Protein AF-A0A8H6HXT3-F1 (afdb_monomer_lite)

Secondary structure (DSSP, 8-state):
-----SSSSGGGSS-HHHHS-HHHHHHHHHHSS-----TT-SSPSSTTHHHHHHHHHHHHHHHHHHHHHHHHHHHHHHHHH---GGGSPPPPTT-PPP--S-----TT--SSTT--HHHHHHHHHHHHHHHHHHHHHHHHHHHHHHHHHHHHHHTT-

pLDDT: mean 75.18, std 16.38, range [43.03, 98.12]

Organism: NCBI:txid980116

Structure (mmCIF, N/CA/C/O backbone):
data_AF-A0A8H6HXT3-F1
#
_entry.id   AF-A0A8H6HXT3-F1
#
loop_
_atom_site.group_PDB
_atom_site.id
_atom_site.type_symbol
_atom_site.label_atom_id
_atom_site.label_alt_id
_atom_site.label_comp_id
_atom_site.label_asym_id
_atom_site.label_entity_id
_atom_site.label_seq_id
_atom_site.pdbx_PDB_ins_code
_atom_site.Cartn_x
_atom_site.Cartn_y
_atom_site.Cartn_z
_atom_site.occupancy
_atom_site.B_iso_or_equiv
_atom_site.auth_seq_id
_atom_site.auth_comp_id
_atom_site.auth_asym_id
_atom_site.auth_atom_id
_atom_site.pdbx_PDB_model_num
ATOM 1 N N . MET A 1 1 ? -9.722 -26.595 68.276 1.00 43.03 1 MET A N 1
ATOM 2 C CA . MET A 1 1 ? -9.506 -25.139 68.420 1.00 43.03 1 MET A CA 1
ATOM 3 C C . MET A 1 1 ? -8.517 -24.766 67.331 1.00 43.03 1 MET A C 1
ATOM 5 O O . MET A 1 1 ? -7.491 -25.412 67.275 1.00 43.03 1 MET A O 1
ATOM 9 N N . GLU A 1 2 ? -8.779 -23.926 66.335 1.00 47.78 2 GLU A N 1
ATOM 10 C CA . GLU A 1 2 ? -9.407 -22.606 66.378 1.00 47.78 2 GLU A CA 1
ATOM 11 C C . GLU A 1 2 ? -9.613 -22.155 64.911 1.00 47.78 2 GLU A C 1
ATOM 13 O O . GLU A 1 2 ? -8.665 -21.792 64.224 1.00 47.78 2 GLU A O 1
ATOM 18 N N . LYS A 1 3 ? -10.829 -22.282 64.368 1.00 45.66 3 LYS A N 1
ATOM 19 C CA . LYS A 1 3 ? -11.205 -21.762 63.038 1.00 45.66 3 LYS A CA 1
ATOM 20 C C . LYS A 1 3 ? -12.674 -21.346 63.081 1.00 45.66 3 LYS A C 1
ATOM 22 O O . LYS A 1 3 ? -13.531 -22.120 62.674 1.00 45.66 3 LYS A O 1
ATOM 27 N N . ALA A 1 4 ? -12.971 -20.179 63.655 1.00 44.88 4 ALA A N 1
ATOM 28 C CA . ALA A 1 4 ? -14.336 -19.631 63.637 1.00 44.88 4 ALA A CA 1
ATOM 29 C C . ALA A 1 4 ? -14.469 -18.108 63.864 1.00 44.88 4 ALA A C 1
ATOM 31 O O . ALA A 1 4 ? -15.594 -17.626 63.886 1.00 44.88 4 ALA A O 1
ATOM 32 N N . ASN A 1 5 ? -13.389 -17.326 64.014 1.00 44.28 5 ASN A N 1
ATOM 33 C CA . ASN A 1 5 ? -13.522 -15.966 64.574 1.00 44.28 5 ASN A CA 1
ATOM 34 C C . ASN A 1 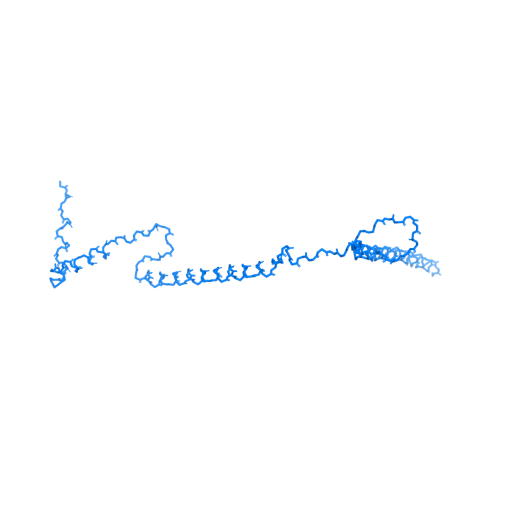5 ? -13.323 -14.781 63.609 1.00 44.28 5 ASN A C 1
ATOM 36 O O . ASN A 1 5 ? -13.421 -13.647 64.061 1.00 44.28 5 ASN A O 1
ATOM 40 N N . ASN A 1 6 ? -13.110 -14.981 62.302 1.00 46.50 6 ASN A N 1
ATOM 41 C CA . ASN A 1 6 ? -12.826 -13.847 61.397 1.00 46.50 6 ASN A CA 1
ATOM 42 C C . ASN A 1 6 ? -14.010 -13.312 60.577 1.00 46.50 6 ASN A C 1
ATOM 44 O O . ASN A 1 6 ? -13.853 -12.293 59.916 1.00 46.50 6 ASN A O 1
ATOM 48 N N . SER A 1 7 ? -15.200 -13.918 60.639 1.00 45.44 7 SER A N 1
ATOM 49 C CA . SER A 1 7 ? -16.360 -13.420 59.871 1.00 45.44 7 SER A CA 1
ATOM 50 C C . SER A 1 7 ? -17.166 -12.323 60.585 1.00 45.44 7 SER A C 1
ATOM 52 O O . SER A 1 7 ? -18.072 -11.757 59.985 1.00 45.44 7 SER A O 1
ATOM 54 N N . ALA A 1 8 ? -16.879 -12.030 61.857 1.00 45.06 8 ALA A N 1
ATOM 55 C CA . ALA A 1 8 ? -17.695 -11.125 62.674 1.00 45.06 8 ALA A CA 1
ATOM 56 C C . ALA A 1 8 ? -17.213 -9.659 62.685 1.00 45.06 8 ALA A C 1
ATOM 58 O O . ALA A 1 8 ? -17.891 -8.805 63.250 1.00 45.06 8 ALA A O 1
ATOM 59 N N . ASN A 1 9 ? -16.065 -9.352 62.068 1.00 43.75 9 ASN A N 1
ATOM 60 C CA . ASN A 1 9 ? -15.461 -8.013 62.122 1.00 43.75 9 ASN A CA 1
ATOM 61 C C . ASN A 1 9 ? -15.746 -7.114 60.905 1.00 43.75 9 ASN A C 1
ATOM 63 O O . ASN A 1 9 ? -15.472 -5.921 60.985 1.00 43.75 9 ASN A O 1
ATOM 67 N N . SER A 1 10 ? -16.323 -7.623 59.812 1.00 50.75 10 SER A N 1
ATOM 68 C CA . SER A 1 10 ? -16.656 -6.795 58.635 1.00 50.75 10 SER A CA 1
ATOM 69 C C . SER A 1 10 ? -17.939 -5.971 58.807 1.00 50.75 10 SER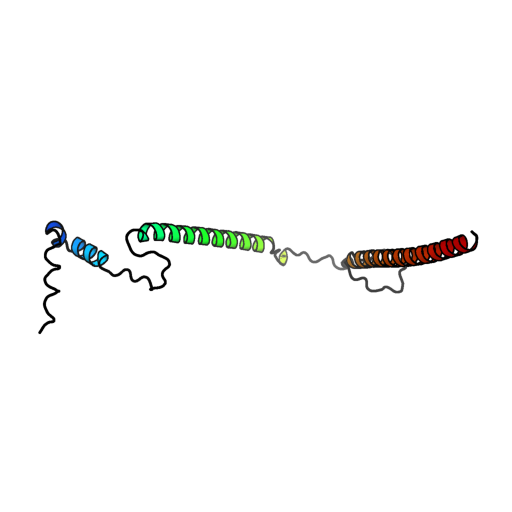 A C 1
ATOM 71 O O . SER A 1 10 ? -18.118 -4.959 58.141 1.00 50.75 10 SER A O 1
ATOM 73 N N . ALA A 1 11 ? -18.815 -6.346 59.743 1.00 50.97 11 ALA A N 1
ATOM 74 C CA . ALA A 1 11 ? -20.110 -5.690 59.938 1.00 50.97 11 ALA A CA 1
ATOM 75 C C . ALA A 1 11 ? -20.041 -4.334 60.674 1.00 50.97 11 ALA A C 1
ATOM 77 O O . ALA A 1 11 ? -21.056 -3.651 60.768 1.00 50.97 11 ALA A O 1
ATOM 78 N N . ASN A 1 12 ? -18.879 -3.940 61.210 1.00 52.38 12 ASN A N 1
ATOM 79 C CA . ASN A 1 12 ? -18.762 -2.788 62.116 1.00 52.38 12 ASN A CA 1
ATOM 80 C C . ASN A 1 12 ? -18.022 -1.571 61.530 1.00 52.38 12 ASN A C 1
ATOM 82 O O . ASN A 1 12 ? -17.840 -0.590 62.248 1.00 52.38 12 ASN A O 1
ATOM 86 N N . LEU A 1 13 ? -17.593 -1.608 60.261 1.00 52.72 13 LEU A N 1
ATOM 87 C CA . LEU A 1 13 ? -16.844 -0.502 59.634 1.00 52.72 13 LEU A CA 1
ATOM 88 C C . LEU A 1 13 ? -17.585 0.184 58.470 1.00 52.72 13 LEU A C 1
ATOM 90 O O . LEU A 1 13 ? -17.097 1.175 57.935 1.00 52.72 13 LEU A O 1
ATOM 94 N N . ALA A 1 14 ? -18.768 -0.306 58.091 1.00 58.78 14 ALA A N 1
ATOM 95 C CA . ALA A 1 14 ? -19.618 0.351 57.105 1.00 58.78 14 ALA A CA 1
ATOM 96 C C . ALA A 1 14 ? -20.517 1.385 57.803 1.00 58.78 14 ALA A C 1
ATOM 98 O O . ALA A 1 14 ? -21.287 1.043 58.700 1.00 58.78 14 ALA A O 1
ATOM 99 N N . ASP A 1 15 ? -20.412 2.651 57.399 1.00 63.75 15 ASP A N 1
ATOM 100 C CA . ASP A 1 15 ? -21.261 3.737 57.891 1.00 63.75 15 ASP A CA 1
ATOM 101 C C . ASP A 1 15 ? -22.754 3.350 57.733 1.00 63.75 15 ASP A C 1
ATOM 103 O O . ASP A 1 15 ? -23.171 2.958 56.633 1.00 63.75 15 ASP A O 1
ATOM 107 N N . PRO A 1 16 ? -23.586 3.407 58.794 1.00 66.44 16 PRO A N 1
ATOM 108 C CA . PRO A 1 16 ? -24.976 2.941 58.757 1.00 66.44 16 PRO A CA 1
ATOM 109 C C . PRO A 1 16 ? -25.840 3.635 57.694 1.00 66.44 16 PRO A C 1
ATOM 111 O O . PRO A 1 16 ? -26.834 3.065 57.239 1.00 66.44 16 PRO A O 1
ATOM 114 N N . VAL A 1 17 ? -25.456 4.833 57.241 1.00 58.25 17 VAL A N 1
ATOM 115 C CA . VAL A 1 17 ? -26.133 5.530 56.135 1.00 58.25 17 VAL A CA 1
ATOM 116 C C . VAL A 1 17 ? -25.988 4.759 54.815 1.00 58.25 17 VAL A C 1
ATOM 118 O O . VAL A 1 17 ? -26.901 4.772 53.991 1.00 58.25 17 VAL A O 1
ATOM 121 N N . TRP A 1 18 ? -24.883 4.035 54.619 1.00 56.22 18 TRP A N 1
ATOM 122 C CA . TRP A 1 18 ? -24.579 3.290 53.392 1.00 56.22 18 TRP A CA 1
ATOM 123 C C . TRP A 1 18 ? -24.960 1.804 53.469 1.00 56.22 18 TRP A C 1
ATOM 125 O O . TRP A 1 18 ? -25.150 1.174 52.434 1.00 56.22 18 TRP A O 1
ATOM 135 N N . ALA A 1 19 ? -25.186 1.254 54.666 1.00 59.88 19 ALA A N 1
ATOM 136 C CA . ALA A 1 19 ? -25.624 -0.136 54.851 1.00 59.88 19 ALA A CA 1
ATOM 137 C C . ALA A 1 19 ? -27.135 -0.366 54.614 1.00 59.88 19 ALA A C 1
ATOM 139 O O . ALA A 1 19 ? -27.581 -1.504 54.471 1.00 59.88 19 ALA A O 1
ATOM 140 N N . THR A 1 20 ? -27.949 0.695 54.586 1.00 68.88 20 THR A N 1
ATOM 141 C CA . THR A 1 20 ? -29.417 0.575 54.454 1.00 68.88 20 THR A CA 1
ATOM 142 C C . THR A 1 20 ? -29.900 0.501 53.010 1.00 68.88 20 THR A C 1
ATOM 144 O O . THR A 1 20 ? -30.980 -0.034 52.749 1.00 68.88 20 THR A O 1
ATOM 147 N N . SER A 1 21 ? -29.119 1.015 52.056 1.00 76.94 21 SER A N 1
ATOM 148 C CA . SER A 1 21 ? -29.494 0.939 50.651 1.00 76.94 21 SER A CA 1
ATOM 149 C C . SER A 1 21 ? -28.942 -0.326 50.020 1.00 76.94 21 SER A C 1
ATOM 151 O O . SER A 1 21 ? -27.733 -0.526 49.930 1.00 76.94 21 SER A O 1
ATOM 153 N N . ARG A 1 22 ? -29.844 -1.146 49.480 1.00 67.50 22 ARG A N 1
ATOM 154 C CA . ARG A 1 22 ? -29.498 -2.347 48.714 1.00 67.50 22 ARG A CA 1
ATOM 155 C C . ARG A 1 22 ? -28.570 -2.028 47.538 1.00 67.50 22 ARG A C 1
ATOM 157 O O . ARG A 1 22 ? -27.717 -2.840 47.211 1.00 67.50 22 ARG A O 1
ATOM 164 N N . THR A 1 23 ? -28.707 -0.839 46.944 1.00 73.38 23 THR A N 1
ATOM 165 C CA . THR A 1 23 ? -27.801 -0.368 45.888 1.00 73.38 23 THR A CA 1
ATOM 166 C C . THR A 1 23 ? -26.421 -0.001 46.423 1.00 73.38 23 THR A C 1
ATOM 168 O O . THR A 1 23 ? -25.440 -0.266 45.746 1.00 73.38 23 THR A O 1
ATOM 171 N N . ALA A 1 24 ? -26.320 0.566 47.626 1.00 67.75 24 ALA A N 1
ATOM 172 C CA . ALA A 1 24 ? -25.037 0.926 48.225 1.00 67.75 24 ALA A CA 1
ATOM 173 C C . ALA A 1 24 ? -24.264 -0.317 48.688 1.00 67.75 24 ALA A C 1
ATOM 175 O O . ALA A 1 24 ? -23.077 -0.418 48.403 1.00 67.75 24 ALA A O 1
ATOM 176 N N . VAL A 1 25 ? -24.952 -1.300 49.280 1.00 69.00 25 VAL A N 1
ATOM 177 C CA . VAL A 1 25 ? -24.373 -2.619 49.593 1.00 69.00 25 VAL A CA 1
ATOM 178 C C . VAL A 1 25 ? -23.927 -3.327 48.312 1.00 69.00 25 VAL A C 1
ATOM 180 O O . VAL A 1 25 ? -22.796 -3.774 48.227 1.00 69.00 25 VAL A O 1
ATOM 183 N N . GLN A 1 26 ? -24.758 -3.327 47.264 1.00 71.12 26 GLN A N 1
ATOM 184 C CA . GLN A 1 26 ? -24.397 -3.922 45.974 1.00 71.12 26 GLN A CA 1
ATOM 185 C C . GLN A 1 26 ? -23.181 -3.240 45.317 1.00 71.12 26 GLN A C 1
ATOM 187 O O . GLN A 1 26 ? -22.370 -3.915 44.691 1.00 71.12 26 GLN A O 1
ATOM 192 N N . ILE A 1 27 ? -23.043 -1.914 45.434 1.00 66.38 27 ILE A N 1
ATOM 193 C CA . ILE A 1 27 ? -21.880 -1.168 44.921 1.00 66.38 27 ILE A CA 1
ATOM 194 C C . ILE A 1 27 ? -20.631 -1.435 45.772 1.00 66.38 27 ILE A C 1
ATOM 196 O O . ILE A 1 27 ? -19.542 -1.554 45.215 1.00 66.38 27 ILE A O 1
ATOM 200 N N . TYR A 1 28 ? -20.778 -1.551 47.092 1.00 66.88 28 TYR A N 1
ATOM 201 C CA . TYR A 1 28 ? -19.688 -1.910 48.000 1.00 66.88 28 TYR A CA 1
ATOM 202 C C . TYR A 1 28 ? -19.163 -3.321 47.705 1.00 66.88 28 TYR A C 1
ATOM 204 O O . TYR A 1 28 ? -17.967 -3.490 47.477 1.00 66.88 28 TYR A O 1
ATOM 212 N N . ASP A 1 29 ? -20.068 -4.291 47.557 1.00 65.88 29 ASP A N 1
ATOM 213 C CA . ASP A 1 29 ? -19.749 -5.672 47.183 1.00 65.88 29 ASP A CA 1
ATOM 214 C C . ASP A 1 29 ? -19.048 -5.746 45.813 1.00 65.88 29 ASP A C 1
ATOM 216 O O . ASP A 1 29 ? -18.146 -6.555 45.620 1.00 65.88 29 ASP A O 1
ATOM 220 N N . LEU A 1 30 ? -19.410 -4.876 44.857 1.00 64.62 30 LEU A N 1
ATOM 221 C CA . LEU A 1 30 ? -18.725 -4.752 43.559 1.00 64.62 30 LEU A CA 1
ATOM 222 C C . LEU A 1 30 ? -17.301 -4.181 43.682 1.00 64.62 30 LEU A C 1
ATOM 224 O O . LEU A 1 30 ? -16.456 -4.476 42.837 1.00 64.62 30 LEU A O 1
ATOM 228 N N . GLY A 1 31 ? -17.035 -3.364 44.703 1.00 59.47 31 GLY A N 1
ATOM 229 C CA . GLY A 1 31 ? -15.702 -2.848 45.023 1.00 59.47 31 GLY A CA 1
ATOM 230 C C . GLY A 1 31 ? -14.780 -3.899 45.648 1.00 59.47 31 GLY A C 1
ATOM 231 O O . GLY A 1 31 ? -13.568 -3.819 45.455 1.00 59.47 31 GLY A O 1
ATOM 232 N N . GLU A 1 32 ? -15.352 -4.894 46.334 1.00 56.19 32 GLU A N 1
ATOM 233 C CA . GLU A 1 32 ? -14.645 -6.049 46.910 1.00 56.19 32 GLU A CA 1
ATOM 234 C C . GLU A 1 32 ? -14.434 -7.205 45.920 1.00 56.19 32 GLU A C 1
ATOM 236 O O . GLU A 1 32 ? -13.717 -8.158 46.231 1.00 56.19 32 GLU A O 1
ATOM 241 N N . VAL A 1 33 ? -15.014 -7.139 44.713 1.00 53.72 33 VAL A N 1
ATOM 242 C CA . VAL A 1 33 ? -14.708 -8.112 43.659 1.00 53.72 33 VAL A CA 1
ATOM 243 C C . VAL A 1 33 ? -13.232 -7.972 43.311 1.00 53.72 33 VAL A C 1
ATOM 245 O O . VAL A 1 33 ? -12.812 -6.957 42.747 1.00 53.72 33 VAL A O 1
ATOM 248 N N . GLU A 1 34 ? -12.449 -9.008 43.635 1.00 55.88 34 GLU A N 1
ATOM 249 C CA . GLU A 1 34 ? -11.090 -9.176 43.134 1.00 55.88 34 GLU A CA 1
ATOM 250 C C . GLU A 1 34 ? -11.124 -8.901 41.635 1.00 55.88 34 GLU A C 1
ATOM 252 O O . GLU A 1 34 ? -11.732 -9.633 40.852 1.00 55.88 34 GLU A O 1
ATOM 257 N N . LYS A 1 35 ? -10.517 -7.790 41.223 1.00 61.59 35 LYS A N 1
ATOM 258 C CA . LYS A 1 35 ? -10.349 -7.483 39.812 1.00 61.59 35 LYS A CA 1
ATOM 259 C C . LYS A 1 35 ? -9.289 -8.455 39.304 1.00 61.59 35 LYS A C 1
ATOM 261 O O . LYS A 1 35 ? -8.106 -8.118 39.317 1.00 61.59 35 LYS A O 1
ATOM 266 N N . THR A 1 36 ? -9.720 -9.672 38.966 1.00 51.47 36 THR A N 1
ATOM 267 C CA . THR A 1 36 ? -8.899 -10.811 38.545 1.00 51.47 36 THR A CA 1
ATOM 268 C C . THR A 1 36 ? -8.278 -10.530 37.185 1.00 51.47 36 THR A C 1
ATOM 270 O O . THR A 1 36 ? -8.665 -11.086 36.159 1.00 51.47 36 THR A O 1
ATOM 273 N N . ASP A 1 37 ? -7.325 -9.618 37.173 1.00 57.38 37 ASP A N 1
ATOM 274 C CA . ASP A 1 37 ? -6.356 -9.533 36.107 1.00 57.38 37 ASP A CA 1
ATOM 275 C C . ASP A 1 37 ? -5.450 -10.761 36.249 1.00 57.38 37 ASP A C 1
ATOM 277 O O . ASP A 1 37 ? -5.005 -11.085 37.354 1.00 57.38 37 ASP A O 1
ATOM 281 N N . GLU A 1 38 ? -5.212 -11.484 35.153 1.00 67.94 38 GLU A N 1
ATOM 282 C CA . GLU A 1 38 ? -4.270 -12.605 35.154 1.00 67.94 38 GLU A CA 1
ATOM 283 C C . GLU A 1 38 ? -2.917 -12.164 35.749 1.00 67.94 38 GLU A C 1
ATOM 285 O O . GLU A 1 38 ? -2.519 -11.009 35.575 1.00 67.94 38 GLU A O 1
ATOM 290 N N . PRO A 1 39 ? -2.152 -13.061 36.398 1.00 59.69 39 PRO A N 1
ATOM 291 C CA . PRO A 1 39 ? -0.875 -12.731 37.049 1.00 59.69 39 PRO A CA 1
ATOM 292 C C . PRO A 1 39 ? 0.235 -12.232 36.095 1.00 59.69 39 PRO A C 1
ATOM 294 O O . PRO A 1 39 ? 1.358 -12.000 36.534 1.00 59.69 39 PRO A O 1
ATOM 297 N N . GLY A 1 40 ? -0.063 -12.065 34.802 1.00 62.25 40 GLY A N 1
ATOM 298 C CA . GLY A 1 40 ? 0.783 -11.429 33.788 1.00 62.25 40 GLY A CA 1
ATOM 299 C C . GLY A 1 40 ? 0.159 -10.186 33.139 1.00 62.25 40 GLY A C 1
ATOM 300 O O . GLY A 1 40 ? 0.625 -9.760 32.084 1.00 62.25 40 GLY A O 1
ATOM 301 N N . SER A 1 41 ? -0.907 -9.628 33.721 1.00 66.81 41 SER A N 1
ATOM 302 C CA . SER A 1 41 ? -1.516 -8.384 33.254 1.00 66.81 41 SER A CA 1
ATOM 303 C C . SER A 1 41 ? -0.509 -7.243 33.316 1.00 66.81 41 SER A C 1
ATOM 305 O O . SER A 1 41 ? 0.218 -7.073 34.293 1.00 66.81 41 SER A O 1
ATOM 307 N N . LYS A 1 42 ? -0.472 -6.453 32.244 1.00 68.12 42 LYS A N 1
ATOM 308 C CA . LYS A 1 42 ? 0.439 -5.317 32.078 1.00 68.12 42 LYS A CA 1
ATOM 309 C C . LYS A 1 42 ? 0.080 -4.133 32.990 1.00 68.12 42 LYS A C 1
ATOM 311 O O . LYS A 1 42 ? 0.880 -3.211 33.137 1.00 68.12 42 LYS A O 1
ATOM 316 N N . LEU A 1 43 ? -1.104 -4.163 33.604 1.00 67.94 43 LEU A N 1
ATOM 317 C CA . LEU A 1 43 ? -1.604 -3.092 34.454 1.00 67.94 43 LEU A CA 1
ATOM 318 C C . LEU A 1 43 ? -1.098 -3.253 35.898 1.00 67.94 43 LEU A C 1
ATOM 320 O O . LEU A 1 43 ? -1.250 -4.329 36.481 1.00 67.94 43 LEU A O 1
ATOM 324 N N . PRO A 1 44 ? -0.529 -2.194 36.504 1.00 71.50 44 PRO A N 1
ATOM 325 C CA . PRO A 1 44 ? -0.143 -2.216 37.907 1.00 71.50 44 PRO A CA 1
ATOM 326 C C . PRO A 1 44 ? -1.377 -2.420 38.798 1.00 71.50 44 PRO A C 1
ATOM 328 O O . PRO A 1 44 ? -2.478 -1.961 38.486 1.00 71.50 44 PRO A O 1
ATOM 331 N N . GLN A 1 45 ? -1.201 -3.124 39.917 1.00 72.38 45 GLN A N 1
ATOM 332 C CA . GLN A 1 45 ? -2.247 -3.275 40.930 1.00 72.38 45 GLN A CA 1
ATOM 333 C C . GLN A 1 45 ? -2.237 -2.067 41.878 1.00 72.38 45 GLN A C 1
ATOM 335 O O . GLN A 1 45 ? -1.170 -1.611 42.278 1.00 72.38 45 GLN A O 1
ATOM 340 N N . GLY A 1 46 ? -3.418 -1.571 42.259 1.00 73.31 46 GLY A N 1
ATOM 341 C CA . GLY A 1 46 ? -3.577 -0.438 43.182 1.00 73.31 46 GLY A CA 1
ATOM 342 C C . GLY A 1 46 ? -4.182 0.810 42.534 1.00 73.31 46 GLY A C 1
ATOM 343 O O . GLY A 1 46 ? -4.908 0.714 41.541 1.00 73.31 46 GLY A O 1
ATOM 344 N N . ASP A 1 47 ? -3.888 1.975 43.115 1.00 73.25 47 ASP A N 1
ATOM 345 C CA . ASP A 1 47 ? -4.514 3.263 42.770 1.00 73.25 47 ASP A CA 1
ATOM 346 C C . ASP A 1 47 ? -4.062 3.833 41.414 1.00 73.25 47 ASP A C 1
ATOM 348 O O . ASP A 1 47 ? -4.765 4.647 40.824 1.00 73.25 47 ASP A O 1
ATOM 352 N N . GLU A 1 48 ? -2.939 3.356 40.870 1.00 75.69 48 GLU A N 1
ATOM 353 C CA . GLU A 1 48 ? -2.408 3.749 39.551 1.00 75.69 48 GLU A CA 1
ATOM 354 C C . GLU A 1 48 ? -3.074 2.985 38.386 1.00 75.69 48 GLU A C 1
ATOM 356 O O . GLU A 1 48 ? -2.972 3.364 37.216 1.00 75.69 48 GLU A O 1
ATOM 361 N N . ARG A 1 49 ? -3.809 1.906 38.689 1.00 76.81 49 ARG A N 1
ATOM 362 C CA . ARG A 1 49 ? -4.517 1.079 37.704 1.00 76.81 49 ARG A CA 1
ATOM 363 C C . ARG A 1 49 ? -5.515 1.845 36.824 1.00 76.81 49 ARG A C 1
ATOM 365 O O . ARG A 1 49 ? -5.502 1.610 35.615 1.00 76.81 49 ARG A O 1
ATOM 372 N N . PRO A 1 50 ? -6.432 2.678 37.363 1.00 81.88 50 PRO A N 1
ATOM 373 C CA . PRO A 1 50 ? -7.416 3.369 36.535 1.00 81.88 50 PRO A CA 1
ATOM 374 C C . PRO A 1 50 ? -6.763 4.324 35.533 1.00 81.88 50 PRO A C 1
ATOM 376 O O . PRO A 1 50 ? -7.213 4.384 34.391 1.00 81.88 50 PRO A O 1
ATOM 379 N N . GLU A 1 51 ? -5.689 5.017 35.917 1.00 83.19 51 GLU A N 1
ATOM 380 C CA . GLU A 1 51 ? -4.967 5.921 35.015 1.00 83.19 51 GLU A CA 1
ATOM 381 C C . GLU A 1 51 ? -4.283 5.139 33.890 1.00 83.19 51 GLU A C 1
ATOM 383 O O . GLU A 1 51 ? -4.460 5.450 32.709 1.00 83.19 51 GLU A O 1
ATOM 388 N N . GLN A 1 52 ? -3.584 4.055 34.240 1.00 83.19 52 GLN A N 1
ATOM 389 C CA . GLN A 1 52 ? -2.916 3.202 33.263 1.00 83.19 52 GLN A CA 1
ATOM 390 C C . GLN A 1 52 ? -3.910 2.509 32.319 1.00 83.19 52 GLN A C 1
ATOM 392 O O . GLN A 1 52 ? -3.659 2.420 31.119 1.00 83.19 52 GLN A O 1
ATOM 397 N N . PHE A 1 53 ? -5.063 2.068 32.828 1.00 85.44 53 PHE A N 1
ATOM 398 C CA . PHE A 1 53 ? -6.125 1.479 32.013 1.00 85.44 53 PHE A CA 1
ATOM 399 C C . PHE A 1 53 ? -6.644 2.466 30.965 1.00 85.44 53 PHE A C 1
ATOM 401 O O . PHE A 1 53 ? -6.788 2.105 29.800 1.00 85.44 53 PHE A O 1
ATOM 408 N N . VAL A 1 54 ? -6.891 3.721 31.353 1.00 89.12 54 VAL A N 1
ATOM 409 C CA . VAL A 1 54 ? -7.343 4.756 30.412 1.00 89.12 54 VAL A CA 1
ATOM 410 C C . VAL A 1 54 ? -6.290 5.004 29.332 1.00 89.12 54 VAL A C 1
ATOM 412 O O . VAL A 1 54 ? -6.645 5.109 28.157 1.00 89.12 54 VAL A O 1
ATOM 415 N N . MET A 1 55 ? -5.006 5.036 29.699 1.00 88.50 55 MET A N 1
ATOM 416 C CA . MET A 1 55 ? -3.921 5.179 28.724 1.00 88.50 55 MET A CA 1
ATOM 417 C C . MET A 1 55 ? -3.844 3.994 27.753 1.00 88.50 55 MET A C 1
ATOM 419 O O . MET A 1 55 ? -3.774 4.208 26.543 1.00 88.50 55 MET A O 1
ATOM 423 N N . GLU A 1 56 ? -3.894 2.754 28.248 1.00 88.25 56 GLU A N 1
ATOM 424 C CA . GLU A 1 56 ? -3.828 1.556 27.398 1.00 88.25 56 GLU A CA 1
ATOM 425 C C . GLU A 1 56 ? -5.039 1.429 26.470 1.00 88.25 56 GLU A C 1
ATOM 427 O O . GLU A 1 56 ? -4.892 1.098 25.292 1.00 88.25 56 GLU A O 1
ATOM 432 N N . VAL A 1 57 ? -6.237 1.730 26.973 1.00 91.75 57 VAL A N 1
ATOM 433 C CA . VAL A 1 57 ? -7.458 1.753 26.163 1.00 91.75 57 VAL A CA 1
ATOM 434 C C . VAL A 1 57 ? -7.370 2.836 25.090 1.00 91.75 57 VAL A C 1
ATOM 436 O O . VAL A 1 57 ? -7.713 2.574 23.937 1.00 91.75 57 VAL A O 1
ATOM 439 N N . GLY A 1 58 ? -6.866 4.024 25.435 1.00 94.38 58 GLY A N 1
ATOM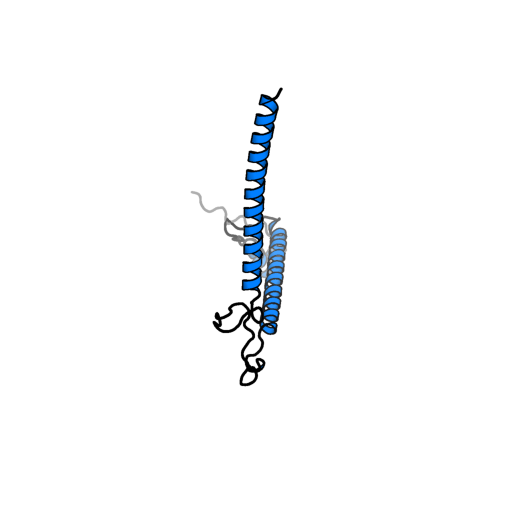 440 C CA . GLY A 1 58 ? -6.608 5.089 24.467 1.00 94.38 58 GLY A CA 1
ATOM 441 C C . GLY A 1 58 ? -5.671 4.624 23.352 1.00 94.38 58 GLY A C 1
ATOM 442 O O . GLY A 1 58 ? -6.020 4.703 22.176 1.00 94.38 58 GLY A O 1
ATOM 443 N N . GLU A 1 59 ? -4.524 4.043 23.711 1.00 94.38 59 GLU A N 1
ATOM 444 C CA . GLU A 1 59 ? -3.566 3.503 22.742 1.00 94.38 59 GLU A CA 1
ATOM 445 C C . GLU A 1 59 ? -4.188 2.409 21.854 1.00 94.38 59 GLU A C 1
ATOM 447 O O . GLU A 1 59 ? -3.954 2.371 20.643 1.00 94.38 59 GLU A O 1
ATOM 452 N N . TYR A 1 60 ? -5.001 1.522 22.431 1.00 95.31 60 TYR A N 1
ATOM 453 C CA . TYR A 1 60 ? -5.706 0.484 21.685 1.00 95.31 60 TYR A CA 1
ATOM 454 C C . TYR A 1 60 ? -6.645 1.072 20.622 1.00 95.31 60 TYR A C 1
ATOM 456 O O . TYR A 1 60 ? -6.619 0.625 19.471 1.00 95.31 60 TYR A O 1
ATOM 464 N N . PHE A 1 61 ? -7.441 2.087 20.972 1.00 97.38 61 PHE A N 1
ATOM 465 C CA . PHE A 1 61 ? -8.364 2.723 20.031 1.00 97.38 61 PHE A CA 1
ATOM 466 C C . PHE A 1 61 ? -7.643 3.510 18.931 1.00 97.38 61 PHE A C 1
ATOM 468 O O . PHE A 1 61 ? -8.038 3.404 17.771 1.00 97.38 61 PHE A O 1
ATOM 475 N N . GLU A 1 62 ? -6.548 4.205 19.244 1.00 97.00 62 GLU A N 1
ATOM 476 C CA . GLU A 1 62 ? -5.717 4.889 18.238 1.00 97.00 62 GLU A CA 1
ATOM 477 C C . GLU A 1 62 ? -5.097 3.897 17.235 1.00 97.00 62 GLU A C 1
ATOM 479 O O . GLU A 1 62 ? -5.102 4.109 16.014 1.00 97.00 62 GLU A O 1
ATOM 484 N N . ARG A 1 63 ? -4.613 2.747 17.727 1.00 97.12 63 ARG A N 1
ATOM 485 C CA . ARG A 1 63 ? -4.117 1.657 16.869 1.00 97.12 63 ARG A CA 1
ATOM 486 C C . ARG A 1 63 ? -5.228 1.093 15.986 1.00 97.12 63 ARG A C 1
ATOM 488 O O . ARG A 1 63 ? -4.999 0.854 14.798 1.00 97.12 63 ARG A O 1
ATOM 495 N N . LEU A 1 64 ? -6.424 0.887 16.539 1.00 97.56 64 LEU A N 1
ATOM 496 C CA . LEU A 1 64 ? -7.581 0.429 15.770 1.00 97.56 64 LEU A CA 1
ATOM 497 C C . LEU A 1 64 ? -7.979 1.424 14.676 1.00 97.56 64 LEU A C 1
ATOM 499 O O . LEU A 1 64 ? -8.211 0.994 13.544 1.00 97.56 64 LEU A O 1
ATOM 503 N N . ASP A 1 65 ? -8.029 2.724 14.973 1.00 97.50 65 ASP A N 1
ATOM 504 C CA . ASP A 1 65 ? -8.378 3.749 13.983 1.00 97.50 65 ASP A CA 1
ATOM 505 C C . ASP A 1 65 ? -7.341 3.812 12.851 1.00 97.50 65 ASP A C 1
ATOM 507 O O . ASP A 1 65 ? -7.693 3.832 11.666 1.00 97.50 65 ASP A O 1
ATOM 511 N N . THR A 1 66 ? -6.055 3.694 13.195 1.00 98.12 66 THR A N 1
ATOM 512 C CA . THR A 1 66 ? -4.958 3.607 12.221 1.00 98.12 66 THR A CA 1
ATOM 513 C C . THR A 1 66 ? -5.143 2.419 11.270 1.00 98.12 66 THR A C 1
ATOM 515 O O . THR A 1 66 ? -5.110 2.572 10.042 1.00 98.12 66 THR A O 1
ATOM 518 N N . ILE A 1 67 ? -5.379 1.223 11.820 1.00 97.75 67 ILE A N 1
ATOM 519 C CA . ILE A 1 67 ? -5.610 0.005 11.032 1.00 97.75 67 ILE A CA 1
ATOM 520 C C . ILE A 1 67 ? -6.843 0.180 10.145 1.00 97.75 67 ILE A C 1
ATOM 522 O O . ILE A 1 67 ? -6.781 -0.081 8.941 1.00 97.75 67 ILE A O 1
ATOM 526 N N . GLN A 1 68 ? -7.950 0.661 10.704 1.00 97.44 68 GLN A N 1
ATOM 527 C CA . GLN A 1 68 ? -9.195 0.846 9.971 1.00 97.44 68 GLN A CA 1
ATOM 528 C C . GLN A 1 68 ? -9.026 1.822 8.801 1.00 97.44 68 GLN A C 1
ATOM 530 O O . 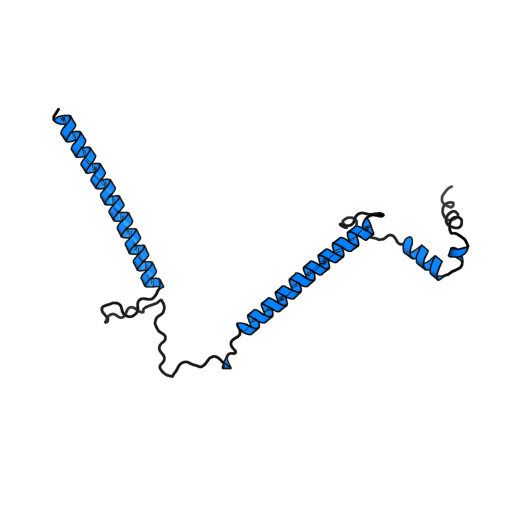GLN A 1 68 ? -9.462 1.535 7.679 1.00 97.44 68 GLN A O 1
ATOM 535 N N . THR A 1 69 ? -8.363 2.953 9.034 1.00 97.06 69 THR A N 1
ATOM 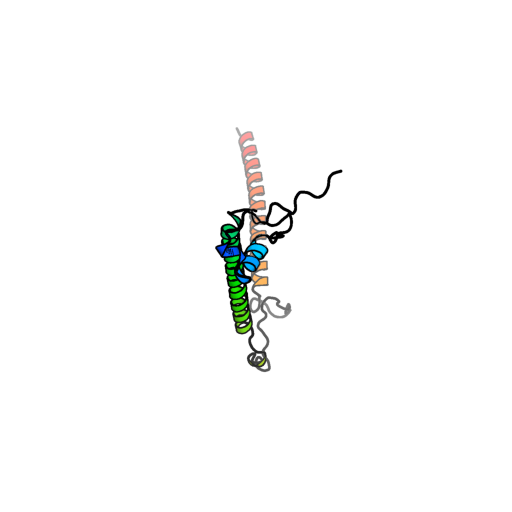536 C CA . THR A 1 69 ? -8.077 3.958 8.008 1.00 97.06 69 THR A CA 1
ATOM 537 C C . THR A 1 69 ? -7.191 3.381 6.903 1.00 97.06 69 THR A C 1
ATOM 539 O O . THR A 1 69 ? -7.491 3.568 5.717 1.00 97.06 69 THR A O 1
ATOM 542 N N . SER A 1 70 ? -6.171 2.589 7.255 1.00 97.56 70 SER A N 1
ATOM 543 C CA . SER A 1 70 ? -5.315 1.906 6.275 1.00 97.56 70 SER A CA 1
ATOM 544 C C . SER A 1 70 ? -6.096 0.926 5.392 1.00 97.56 70 SER A C 1
ATOM 546 O O . SER A 1 70 ? -5.941 0.949 4.171 1.00 97.56 70 SER A O 1
ATOM 548 N N . ILE A 1 71 ? -7.010 0.136 5.969 1.00 97.00 71 ILE A N 1
ATOM 549 C CA . ILE A 1 71 ? -7.822 -0.842 5.233 1.00 97.00 71 ILE A CA 1
ATOM 550 C C . ILE A 1 71 ? -8.753 -0.127 4.257 1.00 97.00 71 ILE A C 1
ATOM 552 O O . ILE A 1 71 ? -8.851 -0.521 3.093 1.00 97.00 71 ILE A O 1
ATOM 556 N N . ARG A 1 72 ? -9.420 0.950 4.693 1.00 95.56 72 ARG A N 1
ATOM 557 C CA . ARG A 1 72 ? -10.285 1.746 3.807 1.00 95.56 72 ARG A CA 1
ATOM 558 C C . ARG A 1 72 ? -9.484 2.363 2.659 1.00 95.56 72 ARG A C 1
ATOM 560 O O . ARG A 1 72 ? -9.936 2.327 1.513 1.00 95.56 72 ARG A O 1
ATOM 567 N N . SER A 1 73 ? -8.292 2.886 2.948 1.00 95.88 73 SER A N 1
ATOM 568 C CA . SER A 1 73 ? -7.392 3.451 1.938 1.00 95.88 73 SER A CA 1
ATOM 569 C C . SER A 1 73 ? -6.904 2.394 0.939 1.00 95.88 73 SER A C 1
ATOM 571 O O . SER A 1 73 ? -6.980 2.610 -0.274 1.00 95.88 73 SER A O 1
ATOM 573 N N . ALA A 1 74 ? -6.490 1.221 1.425 1.00 94.75 74 ALA A N 1
ATOM 574 C CA . ALA A 1 74 ? -6.065 0.091 0.603 1.00 94.75 74 ALA A CA 1
ATOM 575 C C . ALA A 1 74 ? -7.210 -0.433 -0.274 1.00 94.75 74 ALA A C 1
ATOM 577 O O . ALA A 1 74 ? -7.030 -0.637 -1.472 1.00 94.75 74 ALA A O 1
ATOM 578 N N . LEU A 1 75 ? -8.420 -0.573 0.278 1.00 90.44 75 LEU A N 1
ATOM 579 C CA . LEU A 1 75 ? -9.602 -0.989 -0.477 1.00 90.44 75 LEU A CA 1
ATOM 580 C C . LEU A 1 75 ? -9.967 0.031 -1.563 1.00 90.44 75 LEU A C 1
ATOM 582 O O . LEU A 1 75 ? -10.326 -0.356 -2.674 1.00 90.44 75 LEU A O 1
ATOM 586 N N . SER A 1 76 ? -9.862 1.328 -1.264 1.00 89.06 76 SER A N 1
ATOM 587 C CA . SER A 1 76 ? -10.050 2.400 -2.247 1.00 89.06 76 SER A CA 1
ATOM 588 C C . SER A 1 76 ? -9.019 2.307 -3.376 1.00 89.06 76 SER A C 1
ATOM 590 O O . SER A 1 76 ? -9.393 2.349 -4.549 1.00 89.06 76 SER A O 1
ATOM 592 N N . HIS A 1 77 ? -7.742 2.085 -3.044 1.00 87.94 77 HIS A N 1
ATOM 593 C CA . HIS A 1 77 ? -6.683 1.860 -4.031 1.00 87.94 77 HIS A CA 1
ATOM 594 C C . HIS A 1 77 ? -6.947 0.628 -4.897 1.00 87.94 77 HIS A C 1
ATOM 596 O O . HIS A 1 77 ? -6.858 0.728 -6.116 1.00 87.94 77 HIS A O 1
ATOM 602 N N . ILE A 1 78 ? -7.344 -0.500 -4.302 1.00 84.31 78 ILE A N 1
ATOM 603 C CA . ILE A 1 78 ? -7.704 -1.721 -5.037 1.00 84.31 78 ILE A CA 1
ATOM 604 C C . ILE A 1 78 ? -8.899 -1.461 -5.957 1.00 84.31 78 ILE A C 1
ATOM 606 O O . ILE A 1 78 ? -8.916 -1.897 -7.101 1.00 84.31 78 ILE A O 1
ATOM 610 N N . ARG A 1 79 ? -9.917 -0.729 -5.499 1.00 80.25 79 ARG A N 1
ATOM 611 C CA . ARG A 1 79 ? -11.067 -0.385 -6.348 1.00 80.25 79 ARG A CA 1
ATOM 612 C C . ARG A 1 79 ? -10.670 0.513 -7.516 1.00 80.25 79 ARG A C 1
ATOM 614 O O . ARG A 1 79 ? -11.185 0.310 -8.606 1.00 80.25 79 ARG A O 1
ATOM 621 N N . ARG A 1 80 ? -9.759 1.467 -7.304 1.00 76.00 80 ARG A N 1
ATOM 622 C CA . ARG A 1 80 ? -9.225 2.325 -8.374 1.00 76.00 80 ARG A CA 1
ATOM 623 C C . ARG A 1 80 ? -8.325 1.563 -9.345 1.00 76.00 80 ARG A C 1
ATOM 625 O O . ARG A 1 80 ? -8.356 1.860 -10.532 1.00 76.00 80 ARG A O 1
ATOM 632 N N . SER A 1 81 ? -7.539 0.596 -8.868 1.00 76.56 81 SER A N 1
ATOM 633 C CA . SER A 1 81 ? -6.682 -0.231 -9.728 1.00 76.56 81 SER A CA 1
ATOM 634 C C . SER A 1 81 ? -7.464 -1.293 -10.500 1.00 76.56 81 SER A C 1
ATOM 636 O O . SER A 1 81 ? -7.013 -1.751 -11.549 1.00 76.56 81 SER A O 1
ATOM 638 N N . ARG A 1 82 ? -8.660 -1.668 -10.029 1.00 75.62 82 ARG A N 1
ATOM 639 C CA . ARG A 1 82 ? -9.586 -2.517 -10.779 1.00 75.62 82 ARG A CA 1
ATOM 640 C C . ARG A 1 82 ? -10.196 -1.736 -11.941 1.00 75.62 82 ARG A C 1
ATOM 642 O O . ARG A 1 82 ? -11.268 -1.151 -11.834 1.00 75.62 82 ARG A O 1
ATOM 649 N N . ILE A 1 83 ? -9.534 -1.811 -13.088 1.00 65.75 83 ILE A N 1
ATOM 650 C CA . ILE A 1 83 ? -10.162 -1.589 -14.391 1.00 65.75 83 ILE A CA 1
ATOM 651 C C . ILE A 1 83 ? -11.159 -2.740 -14.580 1.00 65.75 83 ILE A C 1
ATOM 653 O O . ILE A 1 83 ? -10.773 -3.910 -14.544 1.00 65.75 83 ILE A O 1
ATOM 657 N N . ALA A 1 84 ? -12.453 -2.435 -14.705 1.00 72.38 84 ALA A N 1
ATOM 658 C CA . ALA A 1 84 ? -13.448 -3.460 -15.007 1.00 72.38 84 ALA A CA 1
ATOM 659 C C . ALA A 1 84 ? -13.044 -4.183 -16.306 1.00 72.38 84 ALA A C 1
ATOM 661 O O . ALA A 1 84 ? -12.603 -3.515 -17.239 1.00 72.38 84 ALA A O 1
ATOM 662 N N . PRO A 1 85 ? -13.210 -5.512 -16.426 1.00 58.53 85 PRO A N 1
ATOM 663 C CA . PRO A 1 85 ? -12.852 -6.227 -17.654 1.00 58.53 85 PRO A CA 1
ATOM 664 C C . PRO A 1 85 ? -13.617 -5.697 -18.878 1.00 58.53 85 PRO A C 1
ATOM 666 O O . PRO A 1 85 ? -13.112 -5.754 -19.989 1.00 58.53 85 PRO A O 1
ATOM 669 N N . SER A 1 86 ? -14.792 -5.096 -18.666 1.00 68.69 86 SER A N 1
ATOM 670 C CA . SER A 1 86 ? -15.575 -4.392 -19.687 1.00 68.69 86 SER A CA 1
ATOM 671 C C . SER A 1 86 ? -14.998 -3.037 -20.118 1.00 68.69 86 SER A C 1
ATOM 673 O O . SER A 1 86 ? -15.390 -2.518 -21.154 1.00 68.69 86 SER A O 1
ATOM 675 N N . ALA A 1 87 ? -14.106 -2.442 -19.325 1.00 69.75 87 ALA A N 1
ATOM 676 C CA . ALA A 1 87 ? -13.379 -1.218 -19.663 1.00 69.75 87 ALA A CA 1
ATOM 677 C C . ALA A 1 87 ? -12.060 -1.510 -20.406 1.00 69.75 87 ALA A C 1
ATOM 679 O O . ALA A 1 87 ? -11.394 -0.583 -20.864 1.00 69.75 87 ALA A O 1
ATOM 680 N N . ILE A 1 88 ? -11.685 -2.789 -20.542 1.00 66.44 88 ILE A N 1
ATOM 681 C CA . ILE A 1 88 ? -10.565 -3.226 -21.375 1.00 66.44 88 ILE A CA 1
ATOM 682 C C . ILE A 1 88 ? -11.096 -3.376 -22.802 1.00 66.44 88 ILE A C 1
ATOM 684 O O . ILE A 1 88 ? -11.659 -4.406 -23.168 1.00 66.44 88 ILE A O 1
ATOM 688 N N . ASN A 1 89 ? -10.933 -2.334 -23.616 1.00 73.81 89 ASN A N 1
ATOM 689 C CA . ASN A 1 89 ? -11.189 -2.448 -25.047 1.00 73.81 89 ASN A CA 1
ATOM 690 C C . ASN A 1 89 ? -10.174 -3.416 -25.655 1.00 73.81 89 ASN A C 1
ATOM 692 O O . ASN A 1 89 ? -8.964 -3.226 -25.509 1.00 73.81 89 ASN A O 1
ATOM 696 N N . ALA A 1 90 ? -10.675 -4.446 -26.337 1.00 78.81 90 ALA A N 1
ATOM 697 C CA . ALA A 1 90 ? -9.822 -5.314 -27.127 1.00 78.81 90 ALA A CA 1
ATOM 698 C C . ALA A 1 90 ? -9.087 -4.461 -28.173 1.00 78.81 90 ALA A C 1
ATOM 700 O O . ALA A 1 90 ? -9.691 -3.555 -28.763 1.00 78.81 90 ALA A O 1
ATOM 701 N N . PRO A 1 91 ? -7.791 -4.714 -28.396 1.00 78.62 91 PRO A N 1
ATOM 702 C CA . PRO A 1 91 ? -7.073 -4.009 -29.435 1.00 78.62 91 PRO A CA 1
ATOM 703 C C . PRO A 1 91 ? -7.705 -4.314 -30.808 1.00 78.62 91 PRO A C 1
ATOM 705 O O . PRO A 1 91 ? -8.337 -5.365 -30.971 1.00 78.62 91 PRO A O 1
ATOM 708 N N . PRO A 1 92 ? -7.568 -3.411 -31.798 1.00 85.44 92 PRO A N 1
ATOM 709 C CA . PRO A 1 92 ? -8.140 -3.614 -33.124 1.00 85.44 92 PRO A CA 1
ATOM 710 C C . PRO A 1 92 ? -7.750 -4.976 -33.724 1.00 85.44 92 PRO A C 1
ATOM 712 O O . PRO A 1 92 ? -6.632 -5.448 -33.491 1.00 85.44 92 PRO A O 1
ATOM 715 N N . PRO A 1 93 ? -8.632 -5.617 -34.514 1.00 83.62 93 PRO A N 1
ATOM 716 C CA . PRO A 1 93 ? -8.296 -6.864 -35.195 1.00 83.62 93 PRO A CA 1
ATOM 717 C C . PRO A 1 93 ? -7.049 -6.658 -36.071 1.00 83.62 93 PRO A C 1
ATOM 719 O O . PRO A 1 93 ? -7.016 -5.758 -36.906 1.00 83.62 93 PRO A O 1
ATOM 722 N N . GLY A 1 94 ? -6.007 -7.465 -35.842 1.00 82.44 94 GLY A N 1
ATOM 723 C CA . GLY A 1 94 ? -4.692 -7.318 -36.485 1.00 82.44 94 GLY A CA 1
ATOM 724 C C . GLY A 1 94 ? -3.640 -6.559 -35.664 1.00 82.44 94 GLY A C 1
ATOM 725 O O . GLY A 1 94 ? -2.529 -6.359 -36.148 1.00 82.44 94 GLY A O 1
ATOM 726 N N . PHE A 1 95 ? -3.947 -6.150 -34.429 1.00 82.12 95 PHE A N 1
ATOM 727 C CA . PHE A 1 95 ? -2.963 -5.534 -33.541 1.00 82.12 95 PHE A CA 1
ATOM 728 C C . PHE A 1 95 ? -1.896 -6.546 -33.110 1.00 82.12 95 PHE A C 1
ATOM 730 O O . PHE A 1 95 ? -2.138 -7.430 -32.287 1.00 82.12 95 PHE A O 1
ATOM 737 N N . VAL A 1 96 ? -0.697 -6.386 -33.661 1.00 76.94 96 VAL A N 1
ATOM 738 C CA . VAL A 1 96 ? 0.518 -7.043 -33.183 1.00 76.94 96 VAL A CA 1
ATOM 739 C C . VAL A 1 96 ? 1.135 -6.111 -32.138 1.00 76.94 96 VAL A C 1
ATOM 741 O O . VAL A 1 96 ? 1.469 -4.974 -32.483 1.00 76.94 96 VAL A O 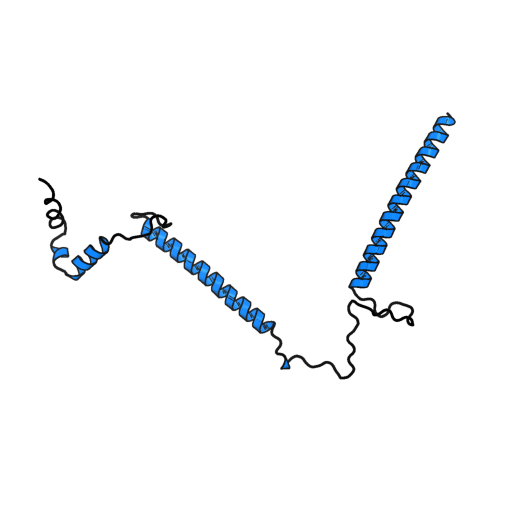1
ATOM 744 N N . PRO A 1 97 ? 1.259 -6.526 -30.864 1.00 71.50 97 PRO A N 1
ATOM 745 C CA . PRO A 1 97 ? 1.898 -5.687 -29.861 1.00 71.50 97 PRO A CA 1
ATOM 746 C C . PRO A 1 97 ? 3.344 -5.388 -30.283 1.00 71.50 97 PRO A C 1
ATOM 748 O O . PRO A 1 97 ? 4.010 -6.273 -30.830 1.00 71.50 97 PRO A O 1
ATOM 751 N N . PRO A 1 98 ? 3.858 -4.169 -30.029 1.00 72.00 98 PRO A N 1
ATOM 752 C CA . PRO A 1 98 ? 5.276 -3.901 -30.223 1.00 72.00 98 PRO A CA 1
ATOM 753 C C . PRO A 1 98 ? 6.080 -4.889 -29.369 1.00 72.00 98 PRO A C 1
ATOM 755 O O . PRO A 1 98 ? 5.706 -5.165 -28.226 1.00 72.00 98 PRO A O 1
ATOM 758 N N . SER A 1 99 ? 7.168 -5.437 -29.915 1.00 66.06 99 SER A N 1
ATOM 759 C CA . SER A 1 99 ? 8.027 -6.402 -29.225 1.00 66.06 99 SER A CA 1
ATOM 760 C C . SER A 1 99 ? 8.800 -5.712 -28.098 1.00 66.06 99 SER A C 1
ATOM 762 O O . SER A 1 99 ? 9.972 -5.360 -28.229 1.00 66.06 99 SER A O 1
ATOM 764 N N . LEU A 1 100 ? 8.136 -5.469 -26.969 1.00 58.12 100 LEU A N 1
ATOM 765 C CA . LEU A 1 100 ? 8.789 -5.001 -25.757 1.00 58.12 100 LEU A CA 1
ATOM 766 C C . LEU A 1 100 ? 9.596 -6.159 -25.157 1.00 58.12 100 LEU A C 1
ATOM 768 O O . LEU A 1 100 ? 9.073 -6.980 -24.411 1.00 58.12 100 LEU A O 1
ATOM 772 N N . GLY A 1 101 ? 10.891 -6.196 -25.462 1.00 60.28 101 GLY A N 1
ATOM 773 C CA . GLY A 1 101 ? 11.881 -6.898 -24.635 1.00 60.28 101 GLY A CA 1
ATOM 774 C C . GLY A 1 101 ? 12.351 -8.262 -25.122 1.00 60.28 101 GLY A C 1
ATOM 775 O O . GLY A 1 101 ? 13.386 -8.702 -24.642 1.00 60.28 101 GLY A O 1
ATOM 776 N N . ILE A 1 102 ? 11.636 -8.917 -26.038 1.00 62.50 102 ILE A N 1
ATOM 777 C CA . ILE A 1 102 ? 12.026 -10.234 -26.556 1.00 62.50 102 ILE A CA 1
ATOM 778 C C . ILE A 1 102 ? 11.816 -10.222 -28.069 1.00 62.50 102 ILE A C 1
ATOM 780 O O . ILE A 1 102 ? 10.719 -10.503 -28.560 1.00 62.50 102 ILE A O 1
ATOM 784 N N . GLY A 1 103 ? 12.847 -9.829 -28.816 1.00 54.94 103 GLY A N 1
ATOM 785 C CA . GLY A 1 103 ? 12.861 -10.009 -30.260 1.00 54.94 103 GLY A CA 1
ATOM 786 C C . GLY A 1 103 ? 13.008 -11.494 -30.588 1.00 54.94 103 GLY A C 1
ATOM 787 O O . GLY A 1 103 ? 13.976 -12.131 -30.179 1.00 54.94 103 GLY A O 1
ATOM 788 N N . LEU A 1 104 ? 12.067 -12.070 -31.341 1.00 57.88 104 LEU A N 1
ATOM 789 C CA . LEU A 1 104 ? 12.358 -13.324 -32.034 1.00 57.88 104 LEU A CA 1
ATOM 790 C C . LEU A 1 104 ? 13.422 -13.005 -33.095 1.00 57.88 104 LEU A C 1
ATOM 792 O O . LEU A 1 104 ? 13.218 -12.055 -33.859 1.00 57.88 104 LEU A O 1
ATOM 796 N N . PRO A 1 105 ? 14.553 -13.732 -33.144 1.00 55.81 105 PRO A N 1
ATOM 797 C CA . PRO A 1 105 ? 15.585 -13.470 -34.134 1.00 55.81 105 PRO A CA 1
ATOM 798 C C . PRO A 1 105 ? 14.989 -13.683 -35.527 1.00 55.81 105 PRO A C 1
ATOM 800 O O . PRO A 1 105 ? 14.695 -14.805 -35.931 1.00 55.81 105 PRO A O 1
ATOM 803 N N . ASN A 1 106 ? 14.760 -12.588 -36.250 1.00 57.41 106 ASN A N 1
ATOM 804 C CA . ASN A 1 106 ? 14.371 -12.640 -37.648 1.00 57.41 106 ASN A CA 1
ATOM 805 C C . ASN A 1 106 ? 15.652 -12.736 -38.484 1.00 57.41 106 ASN A C 1
ATOM 807 O O . ASN A 1 106 ? 16.405 -11.766 -38.566 1.00 57.41 106 ASN A O 1
ATOM 811 N N . GLU A 1 107 ? 15.887 -13.891 -39.113 1.00 57.91 107 GLU A N 1
ATOM 812 C CA . GLU A 1 107 ? 17.058 -14.159 -39.970 1.00 57.91 107 GLU A CA 1
ATOM 813 C C . GLU A 1 107 ? 17.187 -13.191 -41.162 1.00 57.91 107 GLU A C 1
ATOM 815 O O . GLU A 1 107 ? 18.242 -13.125 -41.788 1.00 57.91 107 GLU A O 1
ATOM 820 N N . SER A 1 108 ? 16.142 -12.417 -41.479 1.00 57.28 108 SER A N 1
ATOM 821 C CA . SER A 1 108 ? 16.077 -11.599 -42.697 1.00 57.28 108 SER A CA 1
ATOM 822 C C . SER A 1 108 ? 16.275 -10.089 -42.512 1.00 57.28 108 SER A C 1
ATOM 824 O O . SER A 1 108 ? 16.414 -9.381 -43.508 1.00 57.28 108 SER A O 1
ATOM 826 N N . SER A 1 109 ? 16.297 -9.555 -41.284 1.00 51.84 109 SER A N 1
ATOM 827 C CA . SER A 1 109 ? 16.322 -8.097 -41.074 1.00 51.84 109 SER A CA 1
ATOM 828 C C . SER A 1 109 ? 17.621 -7.617 -40.436 1.00 51.84 109 SER A C 1
ATOM 830 O O . SER A 1 109 ? 17.822 -7.731 -39.225 1.00 51.84 109 SER A O 1
ATOM 832 N N . SER A 1 110 ? 18.484 -7.013 -41.252 1.00 53.66 110 SER A N 1
ATOM 833 C CA . SER A 1 110 ? 19.626 -6.243 -40.774 1.00 53.66 110 SER A CA 1
ATOM 834 C C . SER A 1 110 ? 19.147 -5.009 -39.999 1.00 53.66 110 SER A C 1
ATOM 836 O O . SER A 1 110 ? 18.634 -4.064 -40.592 1.00 53.66 110 SER A O 1
ATOM 838 N N . GLY A 1 111 ? 19.380 -4.986 -38.689 1.00 56.62 111 GLY A N 1
ATOM 839 C CA . GLY A 1 111 ? 19.506 -3.738 -37.936 1.00 56.62 111 GLY A CA 1
ATOM 840 C C . GLY A 1 111 ? 18.230 -3.142 -37.320 1.00 56.62 111 GLY A C 1
ATOM 841 O O . GLY A 1 111 ? 17.249 -2.829 -37.981 1.00 56.62 111 GLY A O 1
ATOM 842 N N . SER A 1 112 ? 18.346 -2.924 -36.010 1.00 54.97 112 SER A N 1
ATOM 843 C CA . SER A 1 112 ? 17.839 -1.791 -35.215 1.00 54.97 112 SER A CA 1
ATOM 844 C C . SER A 1 112 ? 16.350 -1.552 -34.947 1.00 54.97 112 SER A C 1
ATOM 846 O O . SER A 1 112 ? 16.084 -0.815 -34.004 1.00 54.97 112 SER A O 1
ATOM 848 N N . ILE A 1 113 ? 15.373 -2.130 -35.647 1.00 57.22 113 ILE A N 1
ATOM 849 C CA . ILE A 1 113 ? 13.996 -1.594 -35.498 1.00 57.22 113 ILE A CA 1
ATOM 850 C C . ILE A 1 113 ? 13.244 -2.096 -34.243 1.00 57.22 113 ILE A C 1
ATOM 852 O O . ILE A 1 113 ? 12.350 -1.406 -33.768 1.00 57.22 113 ILE A O 1
ATOM 856 N N . ASN A 1 114 ? 13.635 -3.222 -33.633 1.00 58.12 114 ASN A N 1
ATOM 857 C CA . ASN A 1 114 ? 12.835 -3.873 -32.578 1.00 58.12 114 ASN A CA 1
ATOM 858 C C . ASN A 1 114 ? 13.638 -4.371 -31.358 1.00 58.12 114 ASN A C 1
ATOM 860 O O . ASN A 1 114 ? 13.239 -5.349 -30.727 1.00 58.12 114 ASN A O 1
ATOM 864 N N . ARG A 1 115 ? 14.770 -3.738 -31.013 1.00 65.00 115 ARG A N 1
ATOM 865 C CA . ARG A 1 115 ? 15.487 -4.111 -29.780 1.00 65.00 115 ARG A CA 1
ATOM 866 C C . ARG A 1 115 ? 14.730 -3.593 -28.567 1.00 65.00 115 ARG A C 1
ATOM 868 O O . ARG A 1 115 ? 14.470 -2.398 -28.443 1.00 65.00 115 ARG A O 1
ATOM 875 N N . GLY A 1 116 ? 14.347 -4.502 -27.681 1.00 70.56 116 GLY A N 1
ATOM 876 C CA . GLY A 1 116 ? 13.660 -4.137 -26.451 1.00 70.56 116 GLY A CA 1
ATOM 877 C C . GLY A 1 116 ? 14.581 -3.439 -25.445 1.00 70.56 116 GLY A C 1
ATOM 878 O O . GLY A 1 116 ? 15.802 -3.548 -25.511 1.00 70.56 116 GLY A O 1
ATOM 879 N N . LEU A 1 117 ? 13.990 -2.785 -24.440 1.00 75.94 117 LEU A N 1
ATOM 880 C CA . LEU A 1 117 ? 14.730 -2.113 -23.359 1.00 75.94 117 LEU A CA 1
ATOM 881 C C . LEU A 1 117 ? 15.690 -3.058 -22.610 1.00 75.94 117 LEU A C 1
ATOM 883 O O . LEU A 1 117 ? 16.718 -2.627 -22.094 1.00 75.94 117 LEU A O 1
ATOM 887 N N . GLN A 1 118 ? 15.336 -4.342 -22.512 1.00 74.81 118 GLN A N 1
ATOM 888 C CA . GLN A 1 118 ? 16.180 -5.357 -21.879 1.00 74.81 118 GLN A CA 1
ATOM 889 C C . GLN A 1 118 ? 17.422 -5.655 -22.720 1.00 74.81 118 GLN A C 1
ATOM 891 O O . GLN A 1 118 ? 18.522 -5.653 -22.178 1.00 74.81 118 GLN A O 1
ATOM 896 N N . GLU A 1 119 ? 17.261 -5.826 -24.031 1.00 78.62 119 GLU A N 1
ATOM 897 C CA . GLU A 1 119 ? 18.372 -6.058 -24.958 1.00 78.62 119 GLU A CA 1
ATOM 898 C C . GLU A 1 119 ? 19.319 -4.851 -24.993 1.00 78.62 119 GLU A C 1
ATOM 900 O O . GLU A 1 119 ? 20.527 -5.024 -24.888 1.00 78.62 119 GLU A O 1
ATOM 905 N N . GLU A 1 120 ? 18.792 -3.620 -25.014 1.00 81.81 120 GLU A N 1
ATOM 906 C CA . GLU A 1 120 ? 19.626 -2.408 -24.976 1.00 81.81 120 GLU A CA 1
ATOM 907 C C . GLU A 1 120 ? 20.436 -2.295 -23.672 1.00 81.81 120 GLU A C 1
ATOM 909 O O . GLU A 1 120 ? 21.591 -1.864 -23.679 1.00 81.81 120 GLU A O 1
ATOM 914 N N . LYS A 1 121 ? 19.848 -2.691 -22.535 1.00 83.75 121 LYS A N 1
ATOM 915 C CA . LYS A 1 121 ? 20.554 -2.718 -21.246 1.00 83.75 121 LYS A CA 1
ATOM 916 C C . LYS A 1 121 ? 21.659 -3.766 -21.233 1.00 83.75 121 LYS A C 1
ATOM 918 O O . LYS A 1 121 ? 22.775 -3.445 -20.837 1.00 83.75 121 LYS A O 1
ATOM 923 N N . VAL A 1 122 ? 21.356 -4.979 -21.692 1.00 86.69 122 VAL A N 1
ATOM 924 C CA . VAL A 1 122 ? 22.333 -6.071 -21.775 1.00 86.69 122 VAL A CA 1
ATOM 925 C C . VAL A 1 122 ? 23.486 -5.686 -22.700 1.00 86.69 122 VAL A C 1
ATOM 927 O O . VAL A 1 122 ? 24.641 -5.823 -22.306 1.00 86.69 122 VAL A O 1
ATOM 930 N N . ASP A 1 123 ? 23.193 -5.119 -23.872 1.00 86.06 123 ASP A N 1
ATOM 931 C CA . ASP A 1 123 ? 24.207 -4.628 -24.808 1.00 86.06 123 ASP A CA 1
ATOM 932 C C . ASP A 1 123 ? 25.083 -3.553 -24.154 1.00 86.06 123 ASP A C 1
ATOM 934 O O . ASP A 1 123 ? 26.311 -3.617 -24.205 1.00 86.06 123 ASP A O 1
ATOM 938 N N . ARG A 1 124 ? 24.468 -2.564 -23.497 1.00 89.31 124 ARG A N 1
ATOM 939 C CA . ARG A 1 124 ? 25.193 -1.482 -22.820 1.00 89.31 124 ARG A CA 1
ATOM 940 C C . ARG A 1 124 ? 26.130 -2.008 -21.735 1.00 89.31 124 ARG A C 1
ATOM 942 O O . ARG A 1 124 ? 27.263 -1.537 -21.637 1.00 89.31 124 ARG A O 1
ATOM 949 N N . ASP A 1 125 ? 25.663 -2.943 -20.917 1.00 93.25 125 ASP A N 1
ATOM 950 C CA . ASP A 1 125 ? 26.458 -3.512 -19.832 1.00 93.25 125 ASP A CA 1
ATOM 951 C C . ASP A 1 125 ? 27.575 -4.417 -20.376 1.00 93.25 125 ASP A C 1
ATOM 953 O O . ASP A 1 125 ? 28.703 -4.350 -19.888 1.00 93.25 125 ASP A O 1
ATOM 957 N N . ALA A 1 126 ? 27.321 -5.156 -21.461 1.00 95.38 126 ALA A N 1
ATOM 958 C CA . ALA A 1 126 ? 28.348 -5.914 -22.172 1.00 95.38 126 ALA A CA 1
ATOM 959 C C . ALA A 1 126 ? 29.453 -4.998 -22.727 1.00 95.38 126 ALA A C 1
ATOM 961 O O . ALA A 1 126 ? 30.638 -5.262 -22.516 1.00 95.38 126 ALA A O 1
ATOM 962 N N . TRP A 1 127 ? 29.090 -3.881 -23.367 1.00 95.62 127 TRP A N 1
ATOM 963 C CA . TRP A 1 127 ? 30.065 -2.908 -23.873 1.00 95.62 127 TRP A CA 1
ATOM 964 C C . TRP A 1 127 ? 30.895 -2.267 -22.761 1.00 95.62 127 TRP A C 1
ATOM 966 O O . TRP A 1 127 ? 32.100 -2.076 -22.934 1.00 95.62 127 TRP A O 1
ATOM 976 N N . LYS A 1 128 ? 30.286 -1.972 -21.605 1.00 96.50 128 LYS A N 1
ATOM 977 C CA . LYS A 1 128 ? 31.024 -1.486 -20.429 1.00 96.50 128 LYS A CA 1
ATOM 978 C C . LYS A 1 128 ? 32.021 -2.522 -19.918 1.00 96.50 128 LYS A C 1
ATOM 980 O O . LYS A 1 128 ? 33.168 -2.162 -19.676 1.00 96.50 128 LYS A O 1
ATOM 985 N N . GLY A 1 129 ? 31.613 -3.787 -19.813 1.00 97.19 129 GLY A N 1
ATOM 986 C CA . GLY A 1 129 ? 32.499 -4.871 -19.380 1.00 97.19 129 GLY A CA 1
ATOM 987 C C . GLY A 1 129 ? 33.681 -5.086 -20.330 1.00 97.19 129 GLY A C 1
ATOM 988 O O . GLY A 1 129 ? 34.814 -5.251 -19.882 1.00 97.19 129 GLY A O 1
ATOM 989 N N . ILE A 1 130 ? 33.449 -5.013 -21.646 1.00 96.81 130 ILE A N 1
ATOM 990 C CA . ILE A 1 130 ? 34.521 -5.095 -22.652 1.00 96.81 130 ILE A CA 1
ATOM 991 C C . ILE A 1 130 ? 35.494 -3.923 -22.504 1.00 96.81 130 ILE A C 1
ATOM 993 O O . ILE A 1 130 ? 36.708 -4.129 -22.528 1.00 96.81 130 ILE A O 1
ATOM 997 N N . LEU A 1 131 ? 34.981 -2.700 -22.343 1.00 97.06 131 LEU A N 1
ATOM 998 C CA . LEU A 1 131 ? 35.818 -1.518 -22.156 1.00 97.06 131 LEU A CA 1
ATOM 999 C C . LEU A 1 131 ? 36.678 -1.647 -20.896 1.00 97.06 131 LEU A C 1
ATOM 1001 O O . LEU A 1 131 ? 37.882 -1.422 -20.970 1.00 97.06 131 LEU A O 1
ATOM 1005 N N . GLU A 1 132 ? 36.085 -2.053 -19.774 1.00 97.50 132 GLU A N 1
ATOM 1006 C CA . GLU A 1 132 ? 36.798 -2.277 -18.516 1.00 97.50 132 GLU A CA 1
ATOM 1007 C C . GLU A 1 132 ? 37.914 -3.321 -18.685 1.00 97.50 132 GLU A C 1
ATOM 1009 O O . GLU A 1 132 ? 39.075 -3.054 -18.361 1.00 97.50 132 GLU A O 1
ATOM 1014 N N . GLY A 1 133 ? 37.603 -4.468 -19.298 1.00 97.69 133 GLY A N 1
ATOM 1015 C CA . GLY A 1 133 ? 38.585 -5.514 -19.587 1.00 97.69 133 GLY A CA 1
ATOM 1016 C C . GLY A 1 133 ? 39.731 -5.033 -20.483 1.00 97.69 133 GLY A C 1
ATOM 1017 O O . GLY A 1 133 ? 40.899 -5.297 -20.194 1.00 97.69 133 GLY A O 1
ATOM 1018 N N . LEU A 1 134 ? 39.428 -4.265 -21.533 1.00 97.12 134 LEU A N 1
ATOM 1019 C CA . LEU A 1 134 ? 40.446 -3.684 -22.414 1.00 97.12 134 LEU A CA 1
ATOM 1020 C C . LEU A 1 134 ? 41.294 -2.627 -21.705 1.00 97.12 134 LEU A C 1
ATOM 1022 O O . LEU A 1 134 ? 42.504 -2.570 -21.921 1.00 97.12 134 LEU A O 1
ATOM 1026 N N . THR A 1 135 ? 40.692 -1.800 -20.847 1.00 97.12 135 THR A N 1
ATOM 1027 C CA . THR A 1 135 ? 41.446 -0.818 -20.056 1.00 97.12 135 THR A CA 1
ATOM 1028 C C . THR A 1 135 ? 42.385 -1.490 -19.065 1.00 97.12 135 THR A C 1
ATOM 1030 O O . THR A 1 135 ? 43.518 -1.036 -18.917 1.00 97.12 135 THR A O 1
ATOM 1033 N N . ARG A 1 136 ? 41.969 -2.610 -18.462 1.00 96.38 136 ARG A N 1
ATOM 1034 C CA . ARG A 1 136 ? 42.823 -3.420 -17.592 1.00 96.38 136 ARG A CA 1
ATOM 1035 C C . ARG A 1 136 ? 44.009 -4.013 -18.353 1.00 96.38 136 ARG A C 1
ATOM 1037 O O . ARG A 1 136 ? 45.144 -3.809 -17.940 1.00 96.38 136 ARG A O 1
ATOM 1044 N N . LEU A 1 137 ? 43.760 -4.668 -19.488 1.00 97.19 137 LEU A N 1
ATOM 1045 C CA . LEU A 1 137 ? 44.827 -5.236 -20.324 1.00 97.19 137 LEU A CA 1
ATOM 1046 C C . LEU A 1 137 ? 45.807 -4.168 -20.821 1.00 97.19 137 LEU A C 1
ATOM 1048 O O . LEU A 1 137 ? 47.010 -4.406 -20.905 1.00 97.19 137 LEU A O 1
ATOM 1052 N N . LYS A 1 138 ? 45.304 -2.972 -21.145 1.00 96.75 138 LYS A N 1
ATOM 1053 C CA . LYS A 1 138 ? 46.162 -1.850 -21.521 1.00 96.75 138 LYS A CA 1
ATOM 1054 C C . LYS A 1 138 ? 47.039 -1.394 -20.355 1.00 96.75 138 LYS A C 1
ATOM 1056 O O . LYS A 1 138 ? 48.219 -1.154 -20.568 1.00 96.75 138 LYS A O 1
ATOM 1061 N N . ALA A 1 139 ? 46.483 -1.291 -19.148 1.00 95.94 139 ALA A N 1
ATOM 1062 C CA . ALA A 1 139 ? 47.243 -0.899 -17.965 1.00 95.94 139 ALA A CA 1
ATOM 1063 C C . ALA A 1 139 ? 48.361 -1.902 -17.636 1.00 95.94 139 ALA A C 1
ATOM 1065 O O . ALA A 1 139 ? 49.481 -1.479 -17.366 1.00 95.94 139 ALA A O 1
ATOM 1066 N N . GLU A 1 140 ? 48.080 -3.205 -17.725 1.00 96.44 140 GLU A N 1
ATOM 1067 C CA . GLU A 1 140 ? 49.077 -4.272 -17.545 1.00 96.44 140 GLU A CA 1
ATOM 1068 C C . GLU A 1 140 ? 50.203 -4.151 -18.592 1.00 96.44 140 GLU A C 1
ATOM 1070 O O . GLU A 1 140 ? 51.379 -4.100 -18.242 1.00 96.44 140 GLU A O 1
ATOM 1075 N N . ARG A 1 141 ? 49.856 -3.963 -19.873 1.00 94.69 141 ARG A N 1
ATOM 1076 C CA . ARG A 1 141 ? 50.843 -3.828 -20.959 1.00 94.69 141 ARG A CA 1
ATOM 1077 C C . ARG A 1 141 ? 51.665 -2.537 -20.898 1.00 94.69 141 ARG A C 1
ATOM 1079 O O . ARG A 1 141 ? 52.821 -2.514 -21.320 1.00 94.69 141 ARG A O 1
ATOM 1086 N N . ASP A 1 142 ? 51.066 -1.446 -20.427 1.00 94.75 142 ASP A N 1
ATOM 1087 C CA . ASP A 1 142 ? 51.768 -0.177 -20.229 1.00 94.75 142 ASP A CA 1
ATOM 1088 C C . ASP A 1 142 ? 52.717 -0.249 -19.018 1.00 94.75 142 ASP A C 1
ATOM 1090 O O . ASP A 1 142 ? 53.737 0.439 -19.027 1.00 94.75 142 ASP A O 1
ATOM 1094 N N . ALA A 1 143 ? 52.418 -1.074 -18.007 1.00 92.81 143 ALA A N 1
ATOM 1095 C CA . ALA A 1 143 ? 53.314 -1.341 -16.881 1.00 92.81 143 ALA A CA 1
ATOM 1096 C C . ALA A 1 143 ? 54.527 -2.177 -17.313 1.00 92.81 143 ALA A C 1
ATOM 1098 O O . ALA A 1 143 ? 55.650 -1.721 -17.118 1.00 92.81 143 ALA A O 1
ATOM 1099 N N . GLU A 1 144 ? 54.310 -3.298 -18.014 1.00 93.88 144 GLU A N 1
ATOM 1100 C CA . GLU A 1 144 ? 55.394 -4.130 -18.573 1.00 93.88 144 GLU A CA 1
ATOM 1101 C C . GLU A 1 144 ? 56.358 -3.292 -19.427 1.00 93.88 144 GLU A C 1
ATOM 1103 O O . GLU A 1 144 ? 57.573 -3.340 -19.263 1.00 93.88 144 GLU A O 1
ATOM 1108 N N . ARG A 1 145 ? 55.819 -2.429 -20.299 1.00 92.12 145 ARG A N 1
ATOM 1109 C CA . ARG A 1 145 ? 56.645 -1.559 -21.149 1.00 92.12 145 ARG A CA 1
ATOM 1110 C C . ARG A 1 145 ? 57.459 -0.534 -20.352 1.00 92.12 145 ARG A C 1
ATOM 1112 O O . ARG A 1 145 ? 58.526 -0.123 -20.806 1.00 92.12 145 ARG A O 1
ATOM 1119 N N . ARG A 1 146 ? 56.940 -0.049 -19.221 1.00 88.31 146 ARG A N 1
ATOM 1120 C CA . ARG A 1 146 ? 57.673 0.888 -18.354 1.00 88.31 146 ARG A CA 1
ATOM 1121 C C . ARG A 1 146 ? 58.798 0.174 -17.620 1.00 88.31 146 ARG A C 1
ATOM 1123 O O . ARG A 1 146 ? 59.895 0.714 -17.598 1.00 88.31 146 ARG A O 1
ATOM 1130 N N . GLU A 1 147 ? 58.547 -1.029 -17.114 1.00 88.88 147 GLU A N 1
ATOM 1131 C CA . GLU A 1 147 ? 59.565 -1.871 -16.477 1.00 88.88 147 GLU A CA 1
ATOM 1132 C C . GLU A 1 147 ? 60.701 -2.194 -17.463 1.00 88.88 147 GLU A C 1
ATOM 1134 O O . GLU A 1 147 ? 61.863 -1.922 -17.172 1.00 88.88 147 GLU A O 1
ATOM 1139 N N . GLU A 1 148 ? 60.376 -2.617 -18.692 1.00 87.19 148 GLU A N 1
ATOM 1140 C CA . GLU A 1 148 ? 61.369 -2.842 -19.756 1.00 87.19 148 GLU A CA 1
ATOM 1141 C C . GLU A 1 148 ? 62.174 -1.570 -20.096 1.00 87.19 148 GLU A C 1
ATOM 1143 O O . GLU A 1 148 ? 63.381 -1.623 -20.354 1.00 87.19 148 GLU A O 1
ATOM 1148 N N . ALA A 1 149 ? 61.521 -0.401 -20.107 1.00 84.88 149 ALA A N 1
ATOM 1149 C CA . ALA A 1 149 ? 62.187 0.870 -20.371 1.00 84.88 149 ALA A CA 1
ATOM 1150 C C . ALA A 1 149 ? 63.137 1.270 -19.229 1.00 84.88 149 ALA A C 1
ATOM 1152 O O . ALA A 1 149 ? 64.250 1.719 -19.512 1.00 84.88 149 ALA A O 1
ATOM 1153 N N . GLU A 1 150 ? 62.732 1.084 -17.972 1.00 83.44 150 GLU A N 1
ATOM 1154 C CA . GLU A 1 150 ? 63.545 1.366 -16.783 1.00 83.44 150 GLU A CA 1
ATOM 1155 C C . GLU A 1 150 ? 64.759 0.429 -16.692 1.00 83.44 150 GLU A C 1
ATOM 1157 O O . GLU A 1 150 ? 65.880 0.911 -16.512 1.00 83.44 150 GLU A O 1
ATOM 1162 N N . GLU A 1 151 ? 64.583 -0.872 -16.941 1.00 80.56 151 GLU A N 1
ATOM 1163 C CA . GLU A 1 151 ? 65.684 -1.844 -17.012 1.00 80.56 151 GLU A CA 1
ATOM 1164 C C . GLU A 1 151 ? 66.679 -1.506 -18.135 1.00 80.56 151 GLU A C 1
ATOM 1166 O O . GLU A 1 151 ? 67.897 -1.537 -17.938 1.00 80.56 151 GLU A O 1
ATOM 1171 N N . SER A 1 152 ? 66.181 -1.108 -19.312 1.00 78.44 152 SER A N 1
ATOM 1172 C CA . SER A 1 152 ? 67.039 -0.734 -20.444 1.00 78.44 152 SER A CA 1
ATOM 1173 C C . SER A 1 152 ? 67.826 0.563 -20.225 1.00 78.44 152 SER A C 1
ATOM 1175 O O . SER A 1 152 ? 68.885 0.747 -20.832 1.00 78.44 152 SER A O 1
ATOM 1177 N N . ASN A 1 153 ? 67.312 1.471 -19.389 1.00 78.00 153 ASN A N 1
ATOM 1178 C CA . ASN A 1 153 ? 67.958 2.742 -19.076 1.00 78.00 153 ASN A CA 1
ATOM 1179 C C . ASN A 1 153 ? 68.990 2.568 -17.949 1.00 78.00 153 ASN A C 1
ATOM 1181 O O . ASN A 1 153 ? 70.091 3.096 -18.054 1.00 78.00 153 ASN A O 1
ATOM 1185 N N . ALA A 1 154 ? 68.691 1.734 -16.946 1.00 75.31 154 ALA A N 1
ATOM 1186 C CA . ALA A 1 154 ? 69.628 1.359 -15.882 1.00 75.31 154 ALA A CA 1
ATOM 1187 C C . ALA A 1 154 ? 70.851 0.569 -16.388 1.00 75.31 154 ALA A C 1
ATOM 1189 O O . ALA A 1 154 ? 71.897 0.583 -15.751 1.00 75.31 154 ALA A O 1
ATOM 1190 N N . MET A 1 155 ? 70.745 -0.110 -17.535 1.00 69.00 155 MET A N 1
ATOM 1191 C CA . MET A 1 155 ? 71.866 -0.829 -18.157 1.00 69.00 155 MET A CA 1
ATOM 1192 C C . MET A 1 155 ? 72.745 0.064 -19.060 1.00 69.00 155 MET A C 1
ATOM 1194 O O . MET A 1 155 ? 73.753 -0.405 -19.592 1.00 69.00 155 MET A O 1
ATOM 1198 N N . LYS A 1 156 ? 72.351 1.327 -19.283 1.00 64.88 156 LYS A N 1
ATOM 1199 C CA . LYS A 1 156 ? 73.068 2.303 -20.125 1.00 64.88 156 LYS A CA 1
ATOM 1200 C C . LYS A 1 156 ? 73.823 3.382 -19.338 1.00 64.88 156 LYS A C 1
ATOM 1202 O O . LYS A 1 156 ? 74.641 4.063 -19.958 1.00 64.88 156 LYS A O 1
ATOM 1207 N N . GLU A 1 157 ? 73.552 3.541 -18.043 1.00 52.28 157 GLU A N 1
ATOM 1208 C CA . GLU A 1 157 ? 74.363 4.338 -17.101 1.00 52.28 157 GLU A CA 1
ATOM 1209 C C . GLU A 1 157 ? 75.474 3.490 -16.467 1.00 52.28 157 GLU A C 1
ATOM 1211 O O . GLU A 1 157 ? 76.581 4.045 -16.270 1.00 52.28 157 GLU A O 1
#

Foldseek 3Di:
DDDDPDPPPVVPPDDPVQVPDPVSVVVVVVVVPPPPDDPPDPADPDDCRVVVVVVVVVVVVVVVVVVVVVVVVVVVVVVVVDPDPVNPDDPPVPDDDQQADDDDDDPPDPDDDRHHPNNVVVVVVVVVVVVVVVVVVVVVVVVVVVVVVVVVVVVVD

Radius of gyration: 43.25 Å; chains: 1; bounding box: 104×31×111 Å

Sequence (157 aa):
MEKANNSANSANLADPVWATSRTAVQIYDLGEVEKTDEPGSKLPQGDERPEQFVMEVGEYFERLDTIQTSIRSALSHIRRSRIAPSAINAPPPGFVPPSLGIGLPNESSSGSINRGLQEEKVDRDAWKGILEGLTRLKAERDAERREEAEESNAMKE